Protein AF-A0A7T4A182-F1 (afdb_monomer)

Structure (mmCIF, N/CA/C/O backbone):
data_AF-A0A7T4A182-F1
#
_entry.id   AF-A0A7T4A182-F1
#
loop_
_atom_site.group_PDB
_atom_site.id
_atom_site.type_symbol
_atom_site.label_atom_id
_atom_site.label_alt_id
_atom_site.label_comp_id
_atom_site.label_asym_id
_atom_site.label_entity_id
_atom_site.label_seq_id
_atom_site.pdbx_PDB_ins_code
_atom_site.Cartn_x
_atom_site.Cartn_y
_atom_site.Cartn_z
_atom_site.occupancy
_atom_site.B_iso_or_equiv
_atom_site.auth_seq_id
_atom_site.auth_comp_id
_atom_site.auth_asym_id
_atom_site.auth_atom_id
_atom_site.pdbx_PDB_model_num
ATOM 1 N N . MET A 1 1 ? -8.132 -54.349 23.838 1.00 42.03 1 MET A N 1
ATOM 2 C CA . MET A 1 1 ? -6.883 -53.608 23.594 1.00 42.03 1 MET A CA 1
ATOM 3 C C . MET A 1 1 ? -7.122 -52.906 22.279 1.00 42.03 1 MET A C 1
ATOM 5 O O . MET A 1 1 ? -7.045 -53.540 21.237 1.00 42.03 1 MET A O 1
ATOM 9 N N . SER A 1 2 ? -7.689 -51.710 22.380 1.00 41.44 2 SER A N 1
ATOM 10 C CA . SER A 1 2 ? -8.148 -50.923 21.242 1.00 41.44 2 SER A CA 1
ATOM 11 C C . SER A 1 2 ? -7.026 -49.947 20.939 1.00 41.44 2 SER A C 1
ATOM 13 O O . SER A 1 2 ? -6.787 -49.053 21.744 1.00 41.44 2 SER A O 1
ATOM 15 N N . ASP A 1 3 ? -6.302 -50.185 19.851 1.00 45.91 3 ASP A N 1
ATOM 16 C CA . ASP A 1 3 ? -5.340 -49.223 19.325 1.00 45.91 3 ASP A CA 1
ATOM 17 C C . ASP A 1 3 ? -6.144 -48.129 18.611 1.00 45.91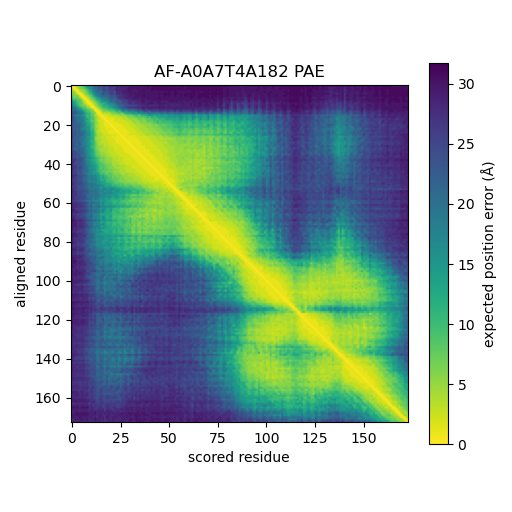 3 ASP A C 1
ATOM 19 O O . ASP A 1 3 ? -6.635 -48.314 17.495 1.00 45.91 3 ASP A O 1
ATOM 23 N N . GLU A 1 4 ? -6.352 -47.015 19.310 1.00 47.19 4 GLU A N 1
ATOM 24 C CA . GLU A 1 4 ? -6.808 -45.759 18.725 1.00 47.19 4 GLU A CA 1
ATOM 25 C C . GLU A 1 4 ? -5.660 -45.208 17.874 1.00 47.19 4 GLU A C 1
ATOM 27 O O . GLU A 1 4 ? -4.633 -44.756 18.373 1.00 47.19 4 GLU A O 1
ATOM 32 N N . ALA A 1 5 ? -5.809 -45.335 16.556 1.00 48.19 5 ALA A N 1
ATOM 33 C CA . ALA A 1 5 ? -4.990 -44.616 15.600 1.00 48.19 5 ALA A CA 1
ATOM 34 C C . ALA A 1 5 ? -5.448 -43.154 15.606 1.00 48.19 5 ALA A C 1
ATOM 36 O O . ALA A 1 5 ? -6.497 -42.826 15.047 1.00 48.19 5 ALA A O 1
ATOM 37 N N . ASP A 1 6 ? -4.660 -42.302 16.257 1.00 49.22 6 ASP A N 1
ATOM 38 C CA . ASP A 1 6 ? -4.793 -40.851 16.225 1.00 49.22 6 ASP A CA 1
ATOM 39 C C . ASP A 1 6 ? -4.669 -40.357 14.777 1.00 49.22 6 ASP A C 1
ATOM 41 O O . ASP A 1 6 ? -3.582 -40.203 14.214 1.00 49.22 6 ASP A O 1
ATOM 45 N N . GLY A 1 7 ? -5.820 -40.148 14.143 1.00 47.25 7 GLY A N 1
ATOM 46 C CA . GLY A 1 7 ? -5.935 -39.421 12.891 1.00 47.25 7 GLY A CA 1
ATOM 47 C C . GLY A 1 7 ? -5.764 -37.931 13.154 1.00 47.25 7 GLY A C 1
ATOM 48 O O . GLY A 1 7 ? -6.749 -37.220 13.336 1.00 47.25 7 GLY A O 1
ATOM 49 N N . GLU A 1 8 ? -4.522 -37.448 13.157 1.00 46.72 8 GLU A N 1
ATOM 50 C CA . GLU A 1 8 ? -4.259 -36.027 12.931 1.00 46.72 8 GLU A CA 1
ATOM 51 C C . GLU A 1 8 ? -4.713 -35.679 11.508 1.00 46.72 8 GLU A C 1
ATOM 53 O O . GLU A 1 8 ? -4.038 -35.974 10.518 1.00 46.72 8 GLU A O 1
ATOM 58 N N . GLU A 1 9 ? -5.889 -35.062 11.387 1.00 54.6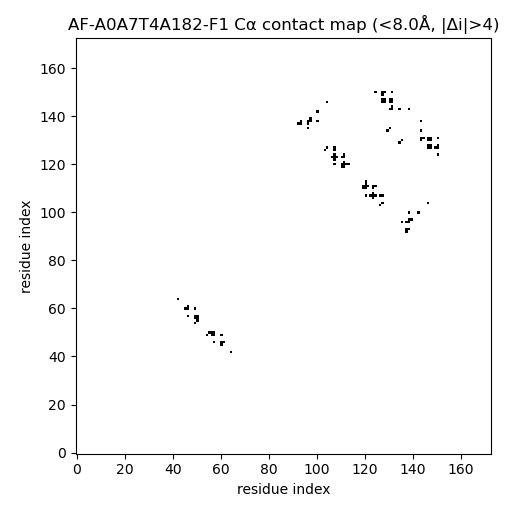9 9 GLU A N 1
ATOM 59 C CA . GLU A 1 9 ? -6.294 -34.431 10.137 1.00 54.69 9 GLU A CA 1
ATOM 60 C C . GLU A 1 9 ? -5.315 -33.286 9.815 1.00 54.69 9 GLU A C 1
ATOM 62 O O . GLU A 1 9 ? -5.139 -32.369 10.627 1.00 54.69 9 GLU A O 1
ATOM 67 N N . PRO A 1 10 ? -4.663 -33.286 8.637 1.00 52.53 10 PRO A N 1
ATOM 68 C CA . PRO A 1 10 ? -3.770 -32.204 8.261 1.00 52.53 10 PRO A CA 1
ATOM 69 C C . PRO A 1 10 ? -4.601 -30.942 8.025 1.00 52.53 10 PRO A C 1
ATOM 71 O O . PRO A 1 10 ? -5.322 -30.848 7.036 1.00 52.53 10 PRO A O 1
ATOM 74 N N . ASN A 1 11 ? -4.483 -29.961 8.923 1.00 56.62 11 ASN A N 1
ATOM 75 C CA . ASN A 1 11 ? -5.096 -28.638 8.800 1.00 56.62 11 ASN A CA 1
ATOM 76 C C . ASN A 1 11 ? -4.745 -27.998 7.431 1.00 56.62 11 ASN A C 1
ATOM 78 O O . ASN A 1 11 ? -3.619 -27.514 7.259 1.00 56.62 11 ASN A O 1
ATOM 82 N N . PRO A 1 12 ? -5.666 -27.942 6.445 1.00 57.12 12 PRO A N 1
ATOM 83 C CA . PRO A 1 12 ? -5.335 -27.523 5.084 1.00 57.12 12 PRO A CA 1
ATOM 84 C C . PRO A 1 12 ? -5.529 -26.012 4.852 1.00 57.12 12 PRO A C 1
ATOM 86 O O . PRO A 1 12 ? -5.543 -25.550 3.714 1.00 57.12 12 PRO A O 1
ATOM 89 N N . GLY A 1 13 ? -5.711 -25.202 5.897 1.00 53.97 13 GLY A N 1
ATOM 90 C CA . GLY A 1 13 ? -6.461 -23.950 5.751 1.00 53.97 13 GLY A CA 1
ATOM 91 C C . GLY A 1 13 ? -5.738 -22.691 5.254 1.00 53.97 13 GLY A C 1
ATOM 92 O O . GLY A 1 13 ? -6.412 -21.795 4.757 1.00 53.97 13 GLY A O 1
ATOM 93 N N . GLY A 1 14 ? -4.411 -22.556 5.376 1.00 56.91 14 GLY A N 1
ATOM 94 C CA . GLY A 1 14 ? -3.774 -21.231 5.188 1.00 56.91 14 GLY A CA 1
ATOM 95 C C . GLY A 1 14 ? -2.420 -21.194 4.483 1.00 56.91 14 GLY A C 1
ATOM 96 O O . GLY A 1 14 ? -2.126 -20.236 3.766 1.00 56.91 14 GLY A O 1
ATOM 97 N N . GLY A 1 15 ? -1.598 -22.235 4.634 1.00 66.50 15 GLY A N 1
ATOM 98 C CA . GLY A 1 15 ? -0.232 -22.239 4.094 1.00 66.50 15 GLY A CA 1
ATOM 99 C C . GLY A 1 15 ? -0.169 -22.330 2.567 1.00 66.50 15 GLY A C 1
ATOM 100 O O . GLY A 1 15 ? 0.688 -21.706 1.943 1.00 66.50 15 GLY A O 1
ATOM 101 N N . TRP A 1 16 ? -1.095 -23.063 1.942 1.00 74.31 16 TRP A N 1
ATOM 102 C CA . TRP A 1 16 ? -1.068 -23.291 0.495 1.00 74.31 16 TRP A CA 1
ATOM 103 C C . TRP A 1 16 ? -1.419 -22.031 -0.306 1.00 74.31 16 TRP A C 1
ATOM 105 O O . TRP A 1 16 ? -0.766 -21.760 -1.308 1.00 74.31 16 TRP A O 1
ATOM 115 N N . LEU A 1 17 ? -2.377 -21.220 0.166 1.00 73.12 17 LEU A N 1
ATOM 116 C CA . LEU A 1 17 ? -2.723 -19.937 -0.456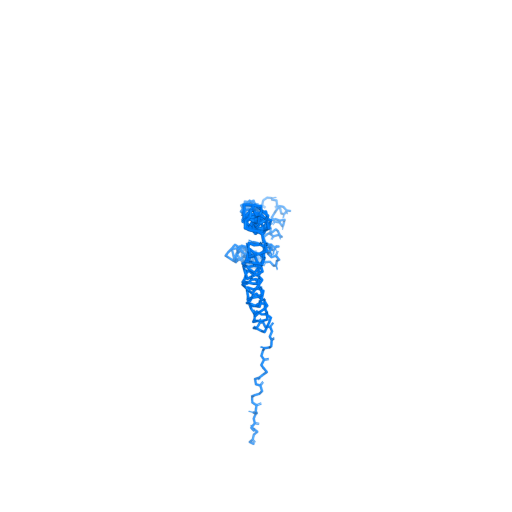 1.00 73.12 17 LEU A CA 1
ATOM 117 C C . LEU A 1 17 ? -1.568 -18.941 -0.353 1.00 73.12 17 LEU A C 1
ATOM 119 O O . LEU A 1 17 ? -1.241 -18.270 -1.327 1.00 73.12 17 LEU A O 1
ATOM 123 N N . PHE A 1 18 ? -0.911 -18.873 0.806 1.00 72.81 18 PHE A N 1
ATOM 124 C CA . PHE A 1 18 ? 0.251 -18.009 0.997 1.00 72.81 18 PHE A CA 1
ATOM 125 C C . PHE A 1 18 ? 1.416 -18.409 0.076 1.00 72.81 18 PHE A C 1
ATOM 127 O O . PHE A 1 18 ? 1.985 -17.562 -0.614 1.00 72.81 18 PHE A O 1
ATOM 134 N N . ASN A 1 19 ? 1.710 -19.709 -0.019 1.00 76.56 19 ASN A N 1
ATOM 135 C CA . ASN A 1 19 ? 2.729 -20.234 -0.928 1.00 76.56 19 ASN A CA 1
ATOM 136 C C . ASN A 1 19 ? 2.351 -20.031 -2.406 1.00 76.56 19 ASN A C 1
ATOM 138 O O . ASN A 1 19 ? 3.210 -19.690 -3.220 1.00 76.56 19 ASN A O 1
ATOM 142 N N . ALA A 1 20 ? 1.072 -20.172 -2.762 1.00 81.88 20 ALA A N 1
ATOM 143 C CA . ALA A 1 20 ? 0.574 -19.890 -4.108 1.00 81.88 20 ALA A CA 1
ATOM 144 C C . ALA A 1 20 ? 0.749 -18.407 -4.480 1.00 81.88 20 ALA A C 1
ATOM 146 O O . ALA A 1 20 ? 1.196 -18.090 -5.577 1.00 81.88 20 ALA A O 1
ATOM 147 N N . VAL A 1 21 ? 0.478 -17.481 -3.557 1.00 81.88 21 VAL A N 1
ATOM 148 C CA . VAL A 1 21 ? 0.685 -16.043 -3.791 1.00 81.88 21 VAL A CA 1
ATOM 149 C C . VAL A 1 21 ? 2.171 -15.708 -3.948 1.00 81.88 21 VAL A C 1
ATOM 151 O O . VAL A 1 21 ? 2.536 -14.960 -4.855 1.00 81.88 21 VAL A O 1
ATOM 154 N N . LEU A 1 22 ? 3.043 -16.277 -3.110 1.00 82.44 22 LEU A N 1
ATOM 155 C CA . LEU A 1 22 ? 4.491 -16.059 -3.204 1.00 82.44 22 LEU A CA 1
ATOM 156 C C . LEU A 1 22 ? 5.087 -16.610 -4.503 1.00 82.44 22 LEU A C 1
ATOM 158 O O . LEU A 1 22 ? 5.912 -15.948 -5.133 1.00 82.44 22 LEU A O 1
ATOM 162 N N . THR A 1 23 ? 4.659 -17.798 -4.924 1.00 84.00 23 THR A N 1
ATOM 163 C CA . THR A 1 23 ? 5.109 -18.403 -6.187 1.00 84.00 23 THR A CA 1
ATOM 164 C C . THR A 1 23 ? 4.627 -17.604 -7.393 1.00 84.00 23 THR A C 1
ATOM 166 O O . THR A 1 23 ? 5.409 -17.374 -8.313 1.00 84.00 23 THR A O 1
ATOM 169 N N . LEU A 1 24 ? 3.395 -17.091 -7.369 1.00 86.50 24 LEU A N 1
ATOM 170 C CA . LEU A 1 24 ? 2.862 -16.232 -8.429 1.00 86.50 24 LEU A CA 1
ATOM 171 C C . LEU A 1 24 ? 3.621 -14.895 -8.500 1.00 86.50 24 LEU A C 1
ATOM 173 O O . LEU A 1 24 ? 4.013 -14.470 -9.584 1.00 86.50 24 LEU A O 1
ATOM 177 N N . LEU A 1 25 ? 3.926 -14.276 -7.354 1.00 83.69 25 LEU A N 1
ATOM 178 C CA . LEU A 1 25 ? 4.791 -13.091 -7.288 1.00 83.69 25 LEU A CA 1
ATOM 179 C C . LEU A 1 25 ? 6.191 -13.366 -7.849 1.00 83.69 25 LEU A C 1
ATOM 181 O O . LEU A 1 25 ? 6.695 -12.582 -8.651 1.00 83.69 25 LEU A O 1
ATOM 185 N N . SER A 1 26 ? 6.805 -14.485 -7.461 1.00 84.12 26 SER A N 1
ATOM 186 C CA . SER A 1 26 ? 8.114 -14.900 -7.973 1.00 84.12 26 SER A CA 1
ATOM 187 C C . SER A 1 26 ? 8.087 -15.094 -9.491 1.00 84.12 26 SER A C 1
ATOM 189 O O . SER A 1 26 ? 8.954 -14.569 -10.188 1.00 84.12 26 SER A O 1
ATOM 191 N N . LEU A 1 27 ? 7.052 -15.754 -10.018 1.00 90.75 27 LEU A N 1
ATOM 192 C CA . LEU A 1 27 ? 6.863 -15.956 -11.453 1.00 90.75 27 LEU A CA 1
ATOM 193 C C . LEU A 1 27 ? 6.738 -14.623 -12.203 1.00 90.75 27 LEU A C 1
ATOM 195 O O . LEU A 1 27 ? 7.384 -14.440 -13.231 1.00 90.75 27 LEU A O 1
ATOM 199 N N . VAL A 1 28 ? 5.967 -13.669 -11.675 1.00 87.00 28 VAL A N 1
ATOM 200 C CA . VAL A 1 28 ? 5.836 -12.326 -12.264 1.00 87.00 28 VAL A CA 1
ATOM 201 C C . VAL A 1 28 ? 7.184 -11.606 -12.305 1.00 87.00 28 VAL A C 1
ATOM 203 O O . VAL A 1 28 ? 7.528 -11.015 -13.327 1.00 87.00 28 VAL A O 1
ATOM 206 N N . VAL A 1 29 ? 7.977 -11.684 -11.233 1.00 85.44 29 VAL A N 1
ATOM 207 C CA . VAL A 1 29 ? 9.319 -11.080 -11.194 1.00 85.44 29 VAL A CA 1
ATOM 208 C C . VAL A 1 29 ? 10.242 -11.725 -12.229 1.00 85.44 29 VAL A C 1
ATOM 210 O O . VAL A 1 29 ? 10.924 -11.012 -12.963 1.00 85.44 29 VAL A O 1
ATOM 213 N N . VAL A 1 30 ? 10.233 -13.054 -12.345 1.00 89.19 30 VAL A N 1
ATOM 214 C CA . VAL A 1 30 ? 11.022 -13.773 -13.356 1.00 89.19 30 VAL A CA 1
ATOM 215 C C . VAL A 1 30 ? 10.601 -13.368 -14.770 1.00 89.19 30 VAL A C 1
ATOM 217 O O . VAL A 1 30 ? 11.460 -13.065 -15.596 1.00 89.19 30 VAL A O 1
ATOM 220 N N . LEU A 1 31 ? 9.297 -13.290 -15.049 1.00 88.75 31 LEU A N 1
ATOM 221 C CA . LEU A 1 31 ? 8.781 -12.848 -16.347 1.00 88.75 31 LEU A CA 1
ATOM 222 C C . LEU A 1 31 ? 9.179 -11.404 -16.669 1.00 88.75 31 LEU A C 1
ATOM 224 O O . LEU A 1 31 ? 9.535 -11.117 -17.809 1.00 88.75 31 LEU A O 1
ATOM 228 N N . LEU A 1 32 ? 9.177 -10.507 -15.680 1.00 85.75 32 LEU A N 1
ATOM 229 C CA . LEU A 1 32 ? 9.646 -9.131 -15.856 1.00 85.75 32 LEU A CA 1
ATOM 230 C C . LEU A 1 32 ? 11.138 -9.077 -16.192 1.00 85.75 32 LEU A C 1
ATOM 232 O O . LEU A 1 32 ? 11.526 -8.357 -17.108 1.00 85.75 32 LEU A O 1
ATOM 236 N N . ILE A 1 33 ? 11.970 -9.860 -15.502 1.00 86.62 33 ILE A N 1
ATOM 237 C CA . ILE A 1 33 ? 13.408 -9.944 -15.794 1.00 86.62 33 ILE A CA 1
ATOM 238 C C . ILE A 1 33 ? 13.632 -10.465 -17.217 1.00 86.62 33 ILE A C 1
ATOM 240 O O . ILE A 1 33 ? 14.416 -9.884 -17.968 1.00 86.62 33 ILE A O 1
ATOM 244 N N . LEU A 1 34 ? 12.913 -11.518 -17.617 1.00 90.75 34 LEU A N 1
ATOM 245 C CA . LEU A 1 34 ? 12.983 -12.059 -18.975 1.00 90.75 34 LEU A CA 1
ATOM 246 C C . LEU A 1 34 ? 12.512 -11.046 -20.025 1.00 90.75 34 LEU A C 1
ATOM 248 O O . LEU A 1 34 ? 13.139 -10.934 -21.075 1.00 90.75 34 LEU A O 1
ATOM 252 N N . ALA A 1 35 ? 11.460 -10.275 -19.744 1.00 84.62 35 ALA A N 1
ATOM 253 C CA . ALA A 1 35 ? 10.978 -9.225 -20.637 1.00 84.62 35 ALA A CA 1
ATOM 254 C C . ALA A 1 35 ? 12.009 -8.097 -20.804 1.00 84.62 35 ALA A C 1
ATOM 256 O O . ALA A 1 35 ? 12.251 -7.653 -21.925 1.00 84.62 35 ALA A O 1
ATOM 257 N N . ILE A 1 36 ? 12.664 -7.677 -19.717 1.00 85.94 36 ILE A N 1
ATOM 258 C CA . ILE A 1 36 ? 13.736 -6.671 -19.754 1.00 85.94 36 ILE A CA 1
ATOM 259 C C . ILE A 1 36 ? 14.931 -7.192 -20.561 1.00 85.94 36 ILE A C 1
ATOM 261 O O . ILE A 1 36 ? 15.440 -6.486 -21.430 1.00 85.94 36 ILE A O 1
ATOM 265 N N . LEU A 1 37 ? 15.361 -8.433 -20.319 1.00 88.38 37 LEU A N 1
ATOM 266 C CA . LEU A 1 37 ? 16.447 -9.058 -21.077 1.00 88.38 37 LEU A CA 1
ATOM 267 C C . LEU A 1 37 ? 16.096 -9.184 -22.563 1.00 88.38 37 LEU A C 1
ATOM 269 O O . LEU A 1 37 ? 16.909 -8.830 -23.415 1.00 88.38 37 LEU A O 1
ATOM 273 N N . GLY A 1 38 ? 14.879 -9.629 -22.880 1.00 87.44 38 GLY A N 1
ATOM 274 C CA . GLY A 1 38 ? 14.385 -9.728 -24.251 1.00 87.44 38 GLY A CA 1
ATOM 275 C C . GLY A 1 38 ? 14.353 -8.374 -24.957 1.00 87.44 38 GLY A C 1
ATOM 276 O O . GLY A 1 38 ? 14.794 -8.272 -26.100 1.00 87.44 38 GLY A O 1
ATOM 277 N N . LEU A 1 39 ? 13.914 -7.319 -24.264 1.00 85.88 39 LEU A N 1
ATOM 278 C CA . LEU A 1 39 ? 13.943 -5.951 -24.776 1.00 85.88 39 LEU A CA 1
ATOM 279 C C . LEU A 1 39 ? 15.377 -5.491 -25.063 1.00 85.88 39 LEU A C 1
ATOM 281 O O . LEU A 1 39 ? 15.646 -4.997 -26.153 1.00 85.88 39 LEU A O 1
ATOM 285 N N . LEU A 1 40 ? 16.312 -5.689 -24.130 1.00 84.69 40 LEU A N 1
ATOM 286 C CA . LEU A 1 40 ? 17.717 -5.318 -24.330 1.00 84.69 40 LEU A CA 1
ATOM 287 C C . LEU A 1 40 ? 18.327 -6.041 -25.535 1.00 84.69 40 LEU A C 1
ATOM 289 O O . LEU A 1 40 ? 18.945 -5.401 -26.384 1.00 84.69 40 LEU A O 1
ATOM 293 N N . ILE A 1 41 ? 18.105 -7.353 -25.647 1.00 87.75 41 ILE A N 1
ATOM 294 C CA . ILE A 1 41 ? 18.578 -8.151 -26.784 1.00 87.75 41 ILE A CA 1
ATOM 295 C C . ILE A 1 41 ? 17.958 -7.635 -28.089 1.00 87.75 41 ILE A C 1
ATOM 297 O O . ILE A 1 41 ? 18.682 -7.424 -29.061 1.00 87.75 41 ILE A O 1
ATOM 301 N N . ALA A 1 42 ? 16.650 -7.367 -28.116 1.00 84.25 42 ALA A N 1
ATOM 302 C CA . ALA A 1 42 ? 15.966 -6.852 -29.300 1.00 84.25 42 ALA A CA 1
ATOM 303 C C . ALA A 1 42 ? 16.511 -5.483 -29.744 1.00 84.25 42 ALA A C 1
ATOM 305 O O . ALA A 1 42 ? 16.738 -5.269 -30.936 1.00 84.25 42 ALA A O 1
ATOM 306 N N . LEU A 1 43 ? 16.777 -4.573 -28.800 1.00 85.44 43 LEU A N 1
ATOM 307 C CA . LEU A 1 43 ? 17.350 -3.255 -29.092 1.00 85.44 43 LEU A CA 1
ATOM 308 C C . LEU A 1 43 ? 18.789 -3.357 -29.619 1.00 85.44 43 LEU A C 1
ATOM 310 O O . LEU A 1 43 ? 19.144 -2.636 -30.553 1.00 85.44 43 LEU A O 1
ATOM 314 N N . ILE A 1 44 ? 19.597 -4.274 -29.075 1.00 85.94 44 ILE A N 1
ATOM 315 C CA . ILE A 1 44 ? 20.971 -4.535 -29.534 1.00 85.94 44 ILE A CA 1
ATOM 316 C C . ILE A 1 44 ? 20.969 -5.125 -30.948 1.00 85.94 44 ILE A C 1
ATOM 318 O O . ILE A 1 44 ? 21.698 -4.645 -31.815 1.00 85.94 44 ILE A O 1
ATOM 322 N N . VAL A 1 45 ? 20.129 -6.130 -31.211 1.00 88.62 45 VAL A N 1
ATOM 323 C CA . VAL A 1 45 ? 20.001 -6.748 -32.542 1.00 88.62 45 VAL A CA 1
ATOM 324 C C . VAL A 1 45 ? 19.519 -5.722 -33.569 1.00 88.62 45 VAL A C 1
ATOM 326 O O . VAL A 1 45 ? 20.075 -5.645 -34.665 1.00 88.62 45 VAL A O 1
ATOM 329 N N . ARG A 1 46 ? 18.539 -4.880 -33.218 1.00 83.00 46 ARG A N 1
ATOM 330 C CA . ARG A 1 46 ? 18.078 -3.776 -34.075 1.00 83.00 46 ARG A CA 1
ATOM 331 C C . ARG A 1 46 ? 19.199 -2.774 -34.365 1.00 83.00 46 ARG A C 1
ATOM 333 O O . ARG A 1 46 ? 19.373 -2.374 -35.511 1.00 83.00 46 ARG A O 1
ATOM 340 N N . ALA A 1 47 ? 19.974 -2.391 -33.351 1.00 83.88 47 ALA A N 1
ATOM 341 C CA . ALA A 1 47 ? 21.107 -1.484 -33.522 1.00 83.88 47 ALA A CA 1
ATOM 342 C C . ALA A 1 47 ? 22.170 -2.062 -34.461 1.00 83.88 47 ALA A C 1
ATOM 344 O O . ALA A 1 47 ? 22.576 -1.393 -35.405 1.00 83.88 47 ALA A O 1
ATOM 345 N N . LEU A 1 48 ? 22.563 -3.321 -34.260 1.00 84.00 48 LEU A N 1
ATOM 346 C CA . LEU A 1 48 ? 23.534 -4.000 -35.118 1.00 84.00 48 LEU A CA 1
ATOM 347 C C . LEU A 1 48 ? 23.040 -4.131 -36.561 1.00 84.00 48 LEU A C 1
ATOM 349 O O . LEU A 1 48 ? 23.764 -3.776 -37.484 1.00 84.00 48 LEU A O 1
ATOM 353 N N . THR A 1 49 ? 21.813 -4.609 -36.768 1.00 85.44 49 THR A N 1
ATOM 354 C CA . THR A 1 49 ? 21.264 -4.838 -38.118 1.00 85.44 49 THR A CA 1
ATOM 355 C C . THR A 1 49 ? 21.165 -3.556 -38.937 1.00 85.44 49 THR A C 1
ATOM 357 O O . THR A 1 49 ? 21.553 -3.553 -40.103 1.00 85.44 49 THR A O 1
ATOM 360 N N . VAL A 1 50 ? 20.704 -2.458 -38.334 1.00 81.81 50 VAL A N 1
ATOM 361 C CA . VAL A 1 50 ? 20.570 -1.179 -39.043 1.00 81.81 50 VAL A CA 1
ATOM 362 C C . VAL A 1 50 ? 21.928 -0.521 -39.278 1.00 81.81 50 VAL A C 1
ATOM 364 O O . VAL A 1 50 ? 22.168 -0.047 -40.379 1.00 81.81 50 VAL A O 1
ATOM 367 N N . VAL A 1 51 ? 22.841 -0.537 -38.301 1.00 81.94 51 VAL A N 1
ATOM 368 C CA . VAL A 1 51 ? 24.169 0.090 -38.449 1.00 81.94 51 VAL A CA 1
ATOM 369 C C . VAL A 1 51 ? 25.057 -0.663 -39.444 1.00 81.94 51 VAL A C 1
ATOM 371 O O . VAL A 1 51 ? 25.841 -0.036 -40.151 1.00 81.94 51 VAL A O 1
ATOM 374 N N . ILE A 1 52 ? 24.931 -1.993 -39.533 1.00 84.25 52 ILE A N 1
ATOM 375 C CA . ILE A 1 52 ? 25.632 -2.792 -40.552 1.00 84.25 52 ILE A CA 1
ATOM 376 C C . ILE A 1 52 ? 25.067 -2.512 -41.953 1.00 84.25 52 ILE A C 1
ATOM 378 O O . ILE A 1 52 ? 25.829 -2.486 -42.916 1.00 84.25 52 ILE A O 1
ATOM 382 N N . ALA A 1 53 ? 23.750 -2.316 -42.076 1.00 85.19 53 ALA A N 1
ATOM 383 C CA . ALA A 1 53 ? 23.102 -2.043 -43.358 1.00 85.19 53 ALA A CA 1
ATOM 384 C C . ALA A 1 53 ? 23.354 -0.611 -43.859 1.00 85.19 53 ALA A C 1
ATOM 386 O O . ALA A 1 53 ? 23.603 -0.418 -45.047 1.00 85.19 53 ALA A O 1
ATOM 387 N N . ASP A 1 54 ? 23.303 0.378 -42.965 1.00 85.38 54 ASP A N 1
ATOM 388 C CA . ASP A 1 54 ? 23.609 1.774 -43.264 1.00 85.38 54 ASP A CA 1
ATOM 389 C C . ASP A 1 54 ? 24.193 2.487 -42.022 1.00 85.38 54 ASP A C 1
ATOM 391 O O . ASP A 1 54 ? 23.461 2.843 -41.088 1.00 85.38 54 ASP A O 1
ATOM 395 N N . PRO A 1 55 ? 25.514 2.738 -41.989 1.00 81.06 55 PRO A N 1
ATOM 396 C CA . PRO A 1 55 ? 26.164 3.359 -40.841 1.00 81.06 55 PRO A CA 1
ATOM 397 C C . PRO A 1 55 ? 25.748 4.822 -40.622 1.00 81.06 55 PRO A C 1
ATOM 399 O O . PRO A 1 55 ? 25.924 5.335 -39.515 1.00 81.06 55 PRO A O 1
ATOM 402 N N . ALA A 1 56 ? 25.159 5.500 -41.616 1.00 85.00 56 ALA A N 1
ATOM 403 C CA . ALA A 1 56 ? 24.657 6.866 -41.448 1.00 85.00 56 ALA A CA 1
ATOM 404 C C . ALA A 1 56 ? 23.417 6.933 -40.534 1.00 85.00 56 ALA A C 1
ATOM 406 O O . ALA A 1 56 ? 23.125 7.985 -39.963 1.00 85.00 56 ALA A O 1
ATOM 407 N N . LEU A 1 57 ? 22.716 5.809 -40.339 1.00 82.94 57 LEU A N 1
ATOM 408 C CA . LEU A 1 57 ? 21.504 5.717 -39.519 1.00 82.94 57 LEU A CA 1
ATOM 409 C C . LEU A 1 57 ? 21.775 5.438 -38.030 1.00 82.94 57 LEU A C 1
ATOM 411 O O . LEU A 1 57 ? 20.837 5.284 -37.247 1.00 82.94 57 LEU A O 1
ATOM 415 N N . ALA A 1 58 ? 23.040 5.392 -37.600 1.00 78.38 58 ALA A N 1
ATOM 416 C CA . ALA A 1 58 ? 23.396 5.077 -36.215 1.00 78.38 58 ALA A CA 1
ATOM 417 C C . ALA A 1 58 ? 22.732 6.019 -35.190 1.00 78.38 58 ALA A C 1
ATOM 419 O O . ALA A 1 58 ? 22.216 5.563 -34.168 1.00 78.38 58 ALA A O 1
ATOM 420 N N . PHE A 1 59 ? 22.683 7.324 -35.476 1.00 78.31 59 PHE A N 1
ATOM 421 C CA . PHE A 1 59 ? 22.060 8.308 -34.583 1.00 78.31 59 PHE A CA 1
ATOM 422 C C . PHE A 1 59 ? 20.535 8.175 -34.509 1.00 78.31 59 PHE A C 1
ATOM 424 O O . PHE A 1 59 ? 19.958 8.345 -33.435 1.00 78.31 59 PHE A O 1
ATOM 431 N N . THR A 1 60 ? 19.880 7.823 -35.616 1.00 82.44 60 THR A N 1
ATOM 432 C CA . THR A 1 60 ? 18.430 7.600 -35.666 1.00 82.44 60 THR A CA 1
ATOM 433 C C . THR A 1 60 ? 18.030 6.392 -34.822 1.00 82.44 60 THR A C 1
ATOM 435 O O . THR A 1 60 ? 17.067 6.466 -34.063 1.00 82.44 60 THR A O 1
ATOM 438 N N . VAL A 1 61 ? 18.811 5.306 -34.862 1.00 81.31 61 VAL A N 1
ATOM 439 C CA . VAL A 1 61 ? 18.522 4.114 -34.047 1.00 81.31 61 VAL A CA 1
ATOM 440 C C . VAL A 1 61 ? 18.699 4.366 -32.552 1.00 81.31 61 VAL A C 1
ATOM 442 O O . VAL A 1 61 ? 17.922 3.852 -31.748 1.00 81.31 61 VAL A O 1
ATOM 445 N N . ILE A 1 62 ? 19.683 5.180 -32.162 1.00 78.06 62 ILE A N 1
ATOM 446 C CA . ILE A 1 62 ? 19.857 5.582 -30.759 1.00 78.06 62 ILE A CA 1
ATOM 447 C C . ILE A 1 62 ? 18.630 6.364 -30.269 1.00 78.06 62 ILE A C 1
ATOM 449 O O . ILE A 1 62 ? 18.133 6.083 -29.178 1.00 78.06 62 ILE A O 1
ATOM 453 N N . GLY A 1 63 ? 18.112 7.293 -31.082 1.00 77.69 63 GLY A N 1
ATOM 454 C CA . GLY A 1 63 ? 16.897 8.052 -30.773 1.00 77.69 63 GLY A 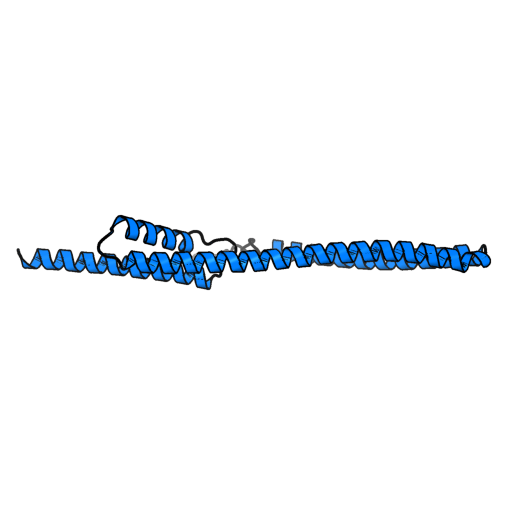CA 1
ATOM 455 C C . GLY A 1 63 ? 15.670 7.156 -30.586 1.00 77.69 63 GLY A C 1
ATOM 456 O O . GLY A 1 63 ? 15.009 7.222 -29.550 1.00 77.69 63 GLY A O 1
ATOM 457 N N . ASP A 1 64 ? 15.423 6.251 -31.531 1.00 81.94 64 ASP A N 1
ATOM 458 C CA . ASP A 1 64 ? 14.288 5.322 -31.473 1.00 81.94 64 ASP A CA 1
ATOM 459 C C . ASP A 1 64 ? 14.366 4.360 -30.279 1.00 81.94 64 ASP A C 1
ATOM 461 O O . ASP A 1 64 ? 13.362 4.068 -29.621 1.00 81.94 64 ASP A O 1
ATOM 465 N N . ASN A 1 65 ? 15.567 3.860 -29.974 1.00 80.38 65 ASN A N 1
ATOM 466 C CA . ASN A 1 65 ? 15.788 2.989 -28.824 1.00 80.38 65 ASN A CA 1
ATOM 467 C C . ASN A 1 65 ? 15.578 3.750 -27.505 1.00 80.38 65 ASN A C 1
ATOM 469 O O . ASN A 1 65 ? 15.011 3.191 -26.565 1.00 80.38 65 ASN A O 1
ATOM 473 N N . ALA A 1 66 ? 15.968 5.027 -27.435 1.00 75.12 66 ALA A N 1
ATOM 474 C CA . ALA A 1 66 ? 15.712 5.872 -26.271 1.00 75.12 66 ALA A CA 1
ATOM 475 C C . ALA A 1 66 ? 14.208 6.086 -26.039 1.00 75.12 66 ALA A C 1
ATOM 477 O O . ALA A 1 66 ? 13.761 6.060 -24.892 1.00 75.12 66 ALA A O 1
ATOM 478 N N . THR A 1 67 ? 13.405 6.215 -27.100 1.00 77.69 67 THR A N 1
ATOM 479 C CA . THR A 1 67 ? 11.939 6.281 -26.985 1.00 77.69 67 THR A CA 1
ATOM 480 C C . THR A 1 67 ? 11.353 4.981 -26.429 1.00 77.69 67 THR A C 1
ATOM 482 O O . THR A 1 67 ? 10.511 5.023 -25.531 1.00 77.69 67 THR A O 1
ATOM 485 N N . ALA A 1 68 ? 11.827 3.822 -26.901 1.00 73.31 68 ALA A N 1
ATOM 486 C CA . ALA A 1 68 ? 11.382 2.521 -26.401 1.00 73.31 68 ALA A CA 1
ATOM 487 C C . ALA A 1 68 ? 11.740 2.317 -24.917 1.00 73.31 68 ALA A C 1
ATOM 489 O O . ALA A 1 68 ? 10.899 1.881 -24.130 1.00 73.31 68 ALA A O 1
ATOM 490 N N . ILE A 1 69 ? 12.955 2.693 -24.509 1.00 75.56 69 ILE A N 1
ATOM 491 C CA . ILE A 1 69 ? 13.385 2.653 -23.102 1.00 75.56 69 ILE A CA 1
ATOM 492 C C . ILE A 1 69 ? 12.557 3.632 -22.257 1.00 75.56 69 ILE A C 1
ATOM 494 O O . ILE A 1 69 ? 12.108 3.278 -21.167 1.00 75.56 69 ILE A O 1
ATOM 498 N N . GLY A 1 70 ? 12.301 4.837 -22.771 1.00 74.81 70 GLY A N 1
ATOM 499 C CA . GLY A 1 70 ? 11.480 5.850 -22.109 1.00 74.81 70 GLY A CA 1
ATOM 500 C C . GLY A 1 70 ? 10.045 5.385 -21.850 1.00 74.81 70 GLY A C 1
ATOM 501 O O . GLY A 1 70 ? 9.519 5.607 -20.760 1.00 74.81 70 GLY A O 1
ATOM 502 N N . ALA A 1 71 ? 9.431 4.674 -22.801 1.00 73.69 71 ALA A N 1
ATOM 503 C CA . ALA A 1 71 ? 8.089 4.113 -22.641 1.00 73.69 71 ALA A CA 1
ATOM 504 C C . ALA A 1 71 ? 8.022 3.071 -21.509 1.00 73.69 71 ALA A C 1
ATOM 506 O O . ALA A 1 71 ? 7.102 3.095 -20.689 1.00 73.69 71 ALA A O 1
ATOM 507 N N . TRP A 1 72 ? 9.024 2.193 -21.411 1.00 71.56 72 TRP A N 1
ATOM 508 C CA . TRP A 1 72 ? 9.113 1.216 -20.322 1.00 71.56 72 TRP A CA 1
ATOM 509 C C . TRP A 1 72 ? 9.398 1.876 -18.972 1.00 71.56 72 TRP A C 1
ATOM 511 O O . TRP A 1 72 ? 8.761 1.536 -17.976 1.00 71.56 72 TRP A O 1
ATOM 521 N N . ALA A 1 73 ? 10.296 2.864 -18.932 1.00 72.69 73 ALA A N 1
ATOM 522 C CA . ALA A 1 73 ? 10.569 3.633 -17.721 1.00 72.69 73 ALA A CA 1
ATOM 523 C C . ALA A 1 73 ? 9.305 4.337 -17.196 1.00 72.69 73 ALA A C 1
ATOM 525 O O . ALA A 1 73 ? 9.014 4.271 -16.002 1.00 72.69 73 ALA A O 1
ATOM 526 N N . ALA A 1 74 ? 8.507 4.940 -18.083 1.00 73.31 74 ALA A N 1
ATOM 527 C CA . ALA A 1 74 ? 7.238 5.566 -17.719 1.00 73.31 74 ALA A CA 1
ATOM 528 C C . ALA A 1 74 ? 6.236 4.560 -17.123 1.00 73.31 74 ALA A C 1
ATOM 530 O O . ALA A 1 74 ? 5.578 4.864 -16.126 1.00 73.31 74 ALA A O 1
ATOM 531 N N . ALA A 1 75 ? 6.160 3.345 -17.676 1.00 71.50 75 ALA A N 1
ATOM 532 C CA . ALA A 1 75 ? 5.308 2.283 -17.142 1.00 71.50 75 ALA A CA 1
ATOM 533 C C . ALA A 1 75 ? 5.720 1.867 -15.716 1.00 71.50 75 ALA A C 1
ATOM 535 O O . ALA A 1 75 ? 4.862 1.736 -14.840 1.00 71.50 75 ALA A O 1
ATOM 536 N N . PHE A 1 76 ? 7.025 1.723 -15.451 1.00 70.50 76 PHE A N 1
ATOM 537 C CA . PHE A 1 76 ? 7.529 1.410 -14.108 1.00 70.50 76 PHE A CA 1
ATOM 538 C C . PHE A 1 76 ? 7.242 2.520 -13.099 1.00 70.50 76 PHE A C 1
ATOM 540 O O . PHE A 1 76 ? 6.808 2.231 -11.983 1.00 70.50 76 PHE A O 1
ATOM 547 N N . VAL A 1 77 ? 7.444 3.781 -13.489 1.00 75.25 77 VAL A N 1
ATOM 548 C CA . VAL A 1 77 ? 7.128 4.931 -12.633 1.00 75.25 77 VAL A CA 1
ATOM 549 C C . VAL A 1 77 ? 5.641 4.939 -12.290 1.00 75.25 77 VAL A C 1
ATOM 551 O O . VAL A 1 77 ? 5.303 5.020 -11.113 1.00 75.25 77 VAL A O 1
ATOM 554 N N . GLY A 1 78 ? 4.755 4.760 -13.276 1.00 72.19 78 GLY A N 1
ATOM 555 C CA . GLY A 1 78 ? 3.310 4.699 -13.044 1.00 72.19 78 GLY A CA 1
ATOM 556 C C . GLY A 1 78 ? 2.908 3.586 -12.072 1.00 72.19 78 GLY A C 1
ATOM 557 O O . GLY A 1 78 ? 2.142 3.821 -11.137 1.00 72.19 78 GLY A O 1
ATOM 558 N N . LEU A 1 79 ? 3.478 2.389 -12.233 1.00 69.94 79 LEU A N 1
ATOM 559 C CA . LEU A 1 79 ? 3.219 1.261 -11.338 1.00 69.94 79 LEU A CA 1
ATOM 560 C C . LEU A 1 79 ? 3.710 1.540 -9.909 1.00 69.94 79 LEU A C 1
ATOM 562 O O . LEU A 1 79 ? 2.987 1.287 -8.944 1.00 69.94 79 LEU A O 1
ATOM 566 N N . PHE A 1 80 ? 4.902 2.122 -9.758 1.00 69.75 80 PHE A N 1
ATOM 567 C CA . PHE A 1 80 ? 5.436 2.499 -8.451 1.00 69.75 80 PHE A CA 1
ATOM 568 C C . PHE A 1 80 ? 4.582 3.579 -7.778 1.00 69.75 80 PHE A C 1
ATOM 570 O O . PHE A 1 80 ? 4.273 3.472 -6.592 1.00 69.75 80 PHE A O 1
ATOM 577 N N . THR A 1 81 ? 4.127 4.579 -8.536 1.00 75.88 81 THR A N 1
ATOM 578 C CA . THR A 1 81 ? 3.213 5.614 -8.042 1.00 75.88 81 THR A CA 1
ATOM 579 C C . THR A 1 81 ? 1.916 5.007 -7.513 1.00 75.88 81 THR A C 1
ATOM 581 O O . THR A 1 81 ? 1.493 5.364 -6.415 1.00 75.88 81 THR A O 1
ATOM 584 N N . VAL A 1 82 ? 1.312 4.051 -8.228 1.00 67.56 82 VAL A N 1
ATOM 585 C CA . VAL A 1 82 ? 0.096 3.358 -7.768 1.00 67.56 82 VAL A CA 1
ATOM 586 C C . VAL A 1 82 ? 0.353 2.578 -6.478 1.00 67.56 82 VAL A C 1
ATOM 588 O O . VAL A 1 82 ? -0.453 2.655 -5.551 1.00 67.56 82 VAL A O 1
ATOM 591 N N . ILE A 1 83 ? 1.484 1.874 -6.371 1.00 68.19 83 ILE A N 1
ATOM 592 C CA . ILE A 1 83 ? 1.852 1.128 -5.157 1.00 68.19 83 ILE A CA 1
ATOM 593 C C . ILE A 1 83 ? 2.025 2.071 -3.965 1.00 68.19 83 ILE A C 1
ATOM 595 O O . ILE A 1 83 ? 1.487 1.814 -2.885 1.00 68.19 83 ILE A O 1
ATOM 599 N N . VAL A 1 84 ? 2.760 3.169 -4.149 1.00 67.81 84 VAL A N 1
ATOM 600 C CA . VAL A 1 84 ? 2.973 4.172 -3.099 1.00 67.81 84 VAL A CA 1
ATOM 601 C C . VAL A 1 84 ? 1.643 4.796 -2.689 1.00 67.81 84 VAL A C 1
ATOM 603 O O . VAL A 1 84 ? 1.374 4.915 -1.496 1.00 67.81 84 VAL A O 1
ATOM 606 N N . LEU A 1 85 ? 0.775 5.127 -3.645 1.00 66.06 85 LEU A N 1
ATOM 607 C CA . LEU A 1 85 ? -0.541 5.695 -3.367 1.00 66.06 85 LEU A CA 1
ATOM 608 C C . LEU A 1 85 ? -1.433 4.712 -2.597 1.00 66.06 85 LEU A C 1
ATOM 610 O O . LEU A 1 85 ? -2.051 5.090 -1.603 1.00 66.06 85 LEU A O 1
ATOM 614 N N . ALA A 1 86 ? -1.442 3.437 -2.991 1.00 63.97 86 ALA A N 1
ATOM 615 C CA . ALA A 1 86 ? -2.160 2.383 -2.282 1.00 63.97 86 ALA A CA 1
ATOM 616 C C . ALA A 1 86 ? -1.635 2.198 -0.849 1.00 63.97 86 ALA A C 1
ATOM 618 O O . ALA A 1 86 ? -2.419 2.054 0.093 1.00 63.97 86 ALA A O 1
ATOM 619 N N . ARG A 1 87 ? -0.310 2.254 -0.657 1.00 65.56 87 ARG A N 1
ATOM 620 C CA . ARG A 1 87 ? 0.318 2.157 0.667 1.00 65.56 87 ARG A CA 1
ATOM 621 C C . ARG A 1 87 ? -0.030 3.358 1.546 1.00 65.56 87 ARG A C 1
ATOM 623 O O . ARG A 1 87 ? -0.408 3.165 2.696 1.00 65.56 87 ARG A O 1
ATOM 630 N N . THR A 1 88 ? 0.039 4.572 1.007 1.00 66.94 88 THR A N 1
ATOM 631 C CA . THR A 1 88 ? -0.309 5.804 1.730 1.00 66.94 88 THR A CA 1
ATOM 632 C C . THR A 1 88 ? -1.789 5.835 2.106 1.00 66.94 88 THR A C 1
ATOM 634 O O . THR A 1 88 ? -2.117 6.169 3.243 1.00 66.94 88 THR A O 1
ATOM 637 N N . ASN A 1 89 ? -2.684 5.413 1.206 1.00 65.38 89 ASN A N 1
ATOM 638 C CA . ASN A 1 89 ? -4.112 5.287 1.509 1.00 65.38 89 ASN A CA 1
ATOM 639 C C . ASN A 1 89 ? -4.370 4.285 2.638 1.00 65.38 89 ASN A C 1
ATOM 641 O O . ASN A 1 89 ? -5.196 4.548 3.506 1.00 65.38 89 ASN A O 1
ATOM 645 N N . ARG A 1 90 ? -3.631 3.169 2.681 1.00 67.94 90 ARG A N 1
ATOM 646 C CA . ARG A 1 90 ? -3.730 2.199 3.778 1.00 67.94 90 ARG A CA 1
ATOM 647 C C . ARG A 1 90 ? -3.274 2.788 5.117 1.00 67.94 90 ARG A C 1
ATOM 649 O O . ARG A 1 90 ? -3.918 2.529 6.127 1.00 67.94 90 ARG A O 1
ATOM 656 N N . THR A 1 91 ? -2.203 3.582 5.136 1.00 70.38 91 THR A N 1
ATOM 657 C CA . THR A 1 91 ? -1.741 4.258 6.362 1.00 70.38 91 THR A CA 1
ATOM 658 C C . THR A 1 91 ? -2.760 5.283 6.848 1.00 70.38 91 THR A C 1
ATOM 660 O O . THR A 1 91 ? -3.118 5.260 8.019 1.00 70.38 91 THR A O 1
ATOM 663 N N . ARG A 1 92 ? -3.305 6.111 5.945 1.00 67.50 92 ARG A N 1
ATOM 664 C CA . ARG A 1 92 ? -4.356 7.085 6.284 1.00 67.50 92 ARG A CA 1
ATOM 665 C C . ARG A 1 92 ? -5.633 6.415 6.780 1.00 67.50 92 ARG A C 1
ATOM 667 O O . ARG A 1 92 ? -6.219 6.883 7.743 1.00 67.50 92 ARG A O 1
ATOM 674 N N . ALA A 1 93 ? -6.037 5.303 6.166 1.00 69.12 93 ALA A N 1
ATOM 675 C CA . ALA A 1 93 ? -7.169 4.515 6.643 1.00 69.12 93 ALA A CA 1
ATOM 676 C C . ALA A 1 93 ? -6.910 3.941 8.047 1.00 69.12 93 ALA A C 1
ATOM 678 O O . ALA A 1 93 ? -7.806 3.967 8.882 1.00 69.12 93 ALA A O 1
ATOM 679 N N . LYS A 1 94 ? -5.682 3.479 8.336 1.00 73.75 94 LYS A N 1
ATOM 680 C CA . LYS A 1 94 ? -5.300 3.028 9.684 1.00 73.75 94 LYS A CA 1
ATOM 681 C C . LYS A 1 94 ? -5.337 4.177 10.698 1.00 73.75 94 LYS A C 1
ATOM 683 O O . LYS A 1 94 ? -5.813 3.992 11.812 1.00 73.75 94 LYS A O 1
ATOM 688 N N . GLU A 1 95 ? -4.839 5.351 10.325 1.00 72.81 95 GLU A N 1
ATOM 689 C CA . GLU A 1 95 ? -4.835 6.532 11.193 1.00 72.81 95 GLU A CA 1
ATOM 690 C C . GLU A 1 95 ? -6.245 7.054 11.472 1.00 72.81 95 GLU A C 1
ATOM 692 O O . GLU A 1 95 ? -6.548 7.321 12.631 1.00 72.81 95 GLU A O 1
ATOM 697 N N . ALA A 1 96 ? -7.107 7.124 10.453 1.00 73.94 96 ALA A N 1
ATOM 698 C CA . ALA A 1 96 ? -8.508 7.509 10.604 1.00 73.94 96 ALA A CA 1
ATOM 699 C C . ALA A 1 96 ? -9.246 6.547 11.544 1.00 73.94 96 ALA A C 1
ATOM 701 O O . ALA A 1 96 ? -9.791 6.978 12.550 1.00 73.94 96 ALA A O 1
ATOM 702 N N . VAL A 1 97 ? -9.144 5.234 11.300 1.00 76.25 97 VAL A N 1
ATOM 703 C CA . VAL A 1 97 ? -9.787 4.213 12.145 1.00 76.25 97 VAL A CA 1
ATOM 704 C C . VAL A 1 97 ? -9.292 4.269 13.592 1.00 76.25 97 VAL A C 1
ATOM 706 O O . VAL A 1 97 ? -10.081 4.097 14.515 1.00 76.25 97 VAL A O 1
ATOM 709 N N . ARG A 1 98 ? -7.999 4.531 13.817 1.00 78.44 98 ARG A N 1
ATOM 710 C CA . ARG A 1 98 ? -7.450 4.665 15.174 1.00 78.44 98 ARG A CA 1
ATOM 711 C C . ARG A 1 98 ? -7.917 5.940 15.875 1.00 78.44 98 ARG A C 1
ATOM 713 O O . ARG A 1 98 ? -8.111 5.922 17.087 1.00 78.44 98 ARG A O 1
ATOM 720 N N . ASN A 1 99 ? -8.040 7.043 15.141 1.00 82.88 99 ASN A N 1
ATOM 721 C CA . ASN A 1 99 ? -8.547 8.291 15.697 1.00 82.88 99 ASN A CA 1
ATOM 722 C C . ASN A 1 99 ? -10.023 8.150 16.085 1.00 82.88 99 ASN A C 1
ATOM 724 O O . ASN A 1 99 ? -10.370 8.439 17.225 1.00 82.88 99 ASN A O 1
ATOM 728 N N . ASP A 1 100 ? -10.835 7.597 15.183 1.00 77.62 100 ASP A N 1
ATOM 729 C CA . ASP A 1 100 ? -12.251 7.321 15.425 1.00 77.62 100 ASP A CA 1
ATOM 730 C C . ASP A 1 100 ? -12.423 6.391 16.637 1.00 77.62 100 ASP A C 1
ATOM 732 O O . ASP A 1 100 ? -13.221 6.667 17.526 1.00 77.62 100 ASP A O 1
ATOM 736 N N . PHE A 1 101 ? -11.627 5.316 16.729 1.00 81.31 101 PHE A N 1
ATOM 737 C CA . PHE A 1 101 ? -11.649 4.411 17.882 1.00 81.31 101 PHE A CA 1
ATOM 738 C C . PHE A 1 101 ? -11.387 5.140 19.205 1.00 81.31 101 PHE A C 1
ATOM 740 O O . PHE A 1 101 ? -12.123 4.937 20.167 1.00 81.31 101 PHE A O 1
ATOM 747 N N . ARG A 1 102 ? -10.363 6.000 19.267 1.00 83.56 102 ARG A N 1
ATOM 748 C CA . ARG A 1 102 ? -10.056 6.761 20.487 1.00 83.56 102 ARG A CA 1
ATOM 749 C C . ARG A 1 102 ? -11.193 7.691 20.881 1.00 83.56 102 ARG A C 1
ATOM 751 O O . ARG A 1 102 ? -11.577 7.689 22.043 1.00 83.56 102 ARG A O 1
ATOM 758 N N . GLU A 1 103 ? -11.740 8.431 19.923 1.00 83.00 103 GLU A N 1
ATOM 759 C CA . GLU A 1 103 ? -12.843 9.364 20.160 1.00 83.00 103 GLU A CA 1
ATOM 760 C C . GLU A 1 103 ? -14.091 8.636 20.684 1.00 83.00 103 GLU A C 1
ATOM 762 O O . GLU A 1 103 ? -14.666 9.033 21.698 1.00 83.00 103 GLU A O 1
ATOM 767 N N . PHE A 1 104 ? -14.462 7.510 20.064 1.00 79.50 104 PHE A N 1
ATOM 768 C CA . PHE A 1 104 ? -15.598 6.709 20.522 1.00 79.50 104 PHE A CA 1
ATOM 769 C C . PHE A 1 104 ? -15.361 6.059 21.887 1.00 79.50 104 PHE A C 1
ATOM 771 O O . PHE A 1 104 ? -16.295 5.988 22.683 1.00 79.50 104 PHE A O 1
ATOM 778 N N . MET A 1 105 ? -14.141 5.604 22.185 1.00 80.81 105 MET A N 1
ATOM 779 C CA . MET A 1 105 ? -13.812 5.018 23.488 1.00 80.81 105 MET A CA 1
ATOM 780 C C . MET A 1 105 ? -13.771 6.062 24.606 1.00 80.81 105 MET A C 1
ATOM 782 O O . MET A 1 105 ? -14.264 5.788 25.697 1.00 80.81 105 MET A O 1
ATOM 786 N N . GLU A 1 106 ? -13.221 7.252 24.354 1.00 82.19 106 GLU A N 1
ATOM 787 C CA . GLU 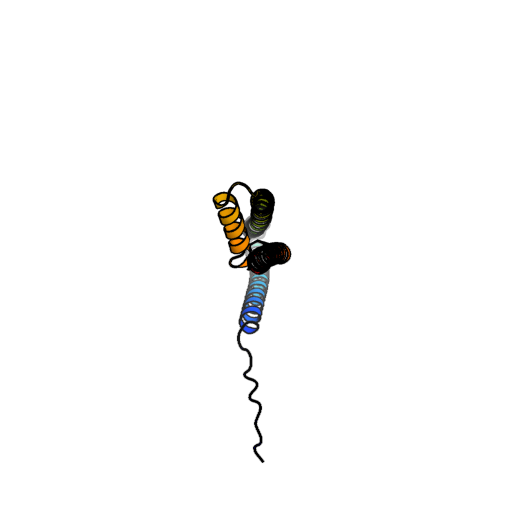A 1 106 ? -13.229 8.361 25.316 1.00 82.19 106 GLU A CA 1
ATOM 788 C C . GLU A 1 106 ? -14.665 8.786 25.636 1.00 82.19 106 GLU A C 1
ATOM 790 O O . GLU A 1 106 ? -15.047 8.832 26.808 1.00 82.19 106 GLU A O 1
ATOM 795 N N . TRP A 1 107 ? -15.489 8.979 24.602 1.00 84.00 107 TRP A N 1
ATOM 796 C CA . TRP A 1 107 ? -16.907 9.281 24.770 1.00 84.00 107 TRP A CA 1
ATOM 797 C C . TRP A 1 107 ? -17.653 8.159 25.505 1.00 84.00 107 TRP A C 1
ATOM 799 O O . TRP A 1 107 ? -18.437 8.427 26.417 1.00 84.00 107 TRP A O 1
ATOM 809 N N . ALA A 1 108 ? -17.412 6.892 25.154 1.00 76.94 108 ALA A N 1
ATOM 810 C CA . ALA A 1 108 ? -18.089 5.768 25.791 1.00 76.94 108 ALA A CA 1
ATOM 811 C C . ALA A 1 108 ? -17.730 5.656 27.279 1.00 76.94 108 ALA A C 1
ATOM 813 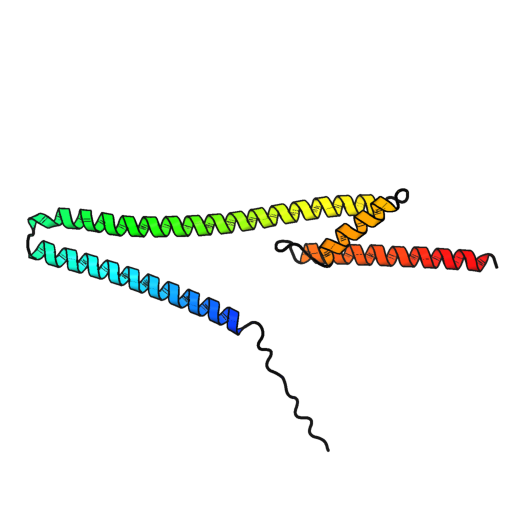O O . ALA A 1 108 ? -18.617 5.466 28.108 1.00 76.94 108 ALA A O 1
ATOM 814 N N . LEU A 1 109 ? -16.458 5.825 27.645 1.00 79.12 109 LEU A N 1
ATOM 815 C CA . LEU A 1 109 ? -16.021 5.797 29.043 1.00 79.12 109 LEU A CA 1
ATOM 816 C C . LEU A 1 109 ? -16.604 6.960 29.856 1.00 79.12 109 LEU A C 1
ATOM 818 O O . LEU A 1 109 ? -17.021 6.753 30.997 1.00 79.12 109 LEU A O 1
ATOM 822 N N . GLU A 1 110 ? -16.677 8.159 29.273 1.00 79.06 110 GLU A N 1
ATOM 823 C CA . GLU A 1 110 ? -17.297 9.317 29.921 1.00 79.06 110 GLU A CA 1
ATOM 824 C C . GLU A 1 110 ? -18.777 9.058 30.226 1.00 79.06 110 GLU A C 1
ATOM 826 O O . GLU A 1 110 ? -19.233 9.316 31.340 1.00 79.06 110 GLU A O 1
ATOM 831 N N . ASN A 1 111 ? -19.513 8.482 29.273 1.00 76.75 111 ASN A N 1
ATOM 832 C CA . ASN A 1 111 ? -20.940 8.210 29.429 1.00 76.75 111 ASN A CA 1
ATOM 833 C C . ASN A 1 111 ? -21.226 6.986 30.306 1.00 76.75 111 ASN A C 1
ATOM 835 O O . ASN A 1 111 ? -22.195 7.008 31.058 1.00 76.75 111 ASN A O 1
ATOM 839 N N . LEU A 1 112 ? -20.386 5.945 30.286 1.00 72.62 112 LEU A N 1
ATOM 840 C CA . LEU A 1 112 ? -20.527 4.770 31.161 1.00 72.62 112 LEU A CA 1
ATOM 841 C C . LEU A 1 112 ? -20.428 5.131 32.649 1.00 72.62 112 LEU A C 1
ATOM 843 O O . LEU A 1 112 ? -21.116 4.526 33.472 1.00 72.62 112 LEU A O 1
ATOM 847 N N . ASN A 1 113 ? -19.621 6.137 32.987 1.00 70.31 113 ASN A N 1
ATOM 848 C CA . ASN A 1 113 ? -19.460 6.617 34.358 1.00 70.31 113 ASN A CA 1
ATOM 849 C C . ASN A 1 113 ? -20.619 7.525 34.828 1.00 70.31 113 ASN A C 1
ATOM 851 O O . ASN A 1 113 ? -20.736 7.822 36.016 1.00 70.31 113 ASN A O 1
ATOM 855 N N . GLN A 1 114 ? -21.498 7.974 33.924 1.00 72.44 114 GLN A N 1
ATOM 856 C CA . GLN A 1 114 ? -22.630 8.831 34.278 1.00 72.44 114 GLN A CA 1
ATOM 857 C C . GLN A 1 114 ? -23.802 8.000 34.825 1.00 72.44 114 GLN A C 1
ATOM 859 O O . GLN A 1 114 ? -24.418 7.173 34.147 1.00 72.44 114 GLN A O 1
ATOM 864 N N . THR A 1 115 ? -24.140 8.222 36.095 1.00 61.72 115 THR A N 1
ATOM 865 C CA . THR A 1 115 ? -25.209 7.481 36.785 1.00 61.72 115 THR A CA 1
ATOM 866 C C . THR A 1 115 ? -26.617 7.884 36.342 1.00 61.72 115 THR A C 1
ATOM 868 O O . THR A 1 115 ? -27.529 7.057 36.424 1.00 61.72 115 THR A O 1
ATOM 871 N N . ASP A 1 116 ? -26.774 9.108 35.837 1.00 64.44 116 ASP A N 1
ATOM 872 C CA . ASP A 1 116 ? -28.078 9.765 35.693 1.00 64.44 116 ASP A CA 1
ATOM 873 C C . ASP A 1 116 ? -28.791 9.468 34.363 1.00 64.44 116 ASP A C 1
ATOM 875 O O . ASP A 1 116 ? -30.017 9.561 34.306 1.00 64.44 116 ASP A O 1
ATOM 879 N N . ASP A 1 117 ? -28.072 9.034 33.318 1.00 74.31 117 ASP A N 1
ATOM 880 C CA . ASP A 1 117 ? -28.668 8.704 32.016 1.00 74.31 117 ASP A CA 1
ATOM 881 C C . ASP A 1 117 ? -28.441 7.237 31.614 1.00 74.31 117 ASP A C 1
ATOM 883 O O . ASP A 1 117 ? -27.400 6.838 31.088 1.00 74.31 117 ASP A O 1
ATOM 887 N N . TYR A 1 118 ? -29.463 6.412 31.855 1.00 73.44 118 TYR A N 1
ATOM 888 C CA . TYR A 1 118 ? -29.457 4.992 31.503 1.00 73.44 118 TYR A CA 1
ATOM 889 C C . TYR A 1 118 ? -29.331 4.755 29.990 1.00 73.44 118 TYR A C 1
ATOM 891 O O . TYR A 1 118 ? -28.677 3.794 29.582 1.00 73.44 118 TYR A O 1
ATOM 899 N N . ALA A 1 119 ? -29.933 5.615 29.160 1.00 69.50 119 ALA A N 1
ATOM 900 C CA . ALA A 1 119 ? -29.900 5.447 27.711 1.00 69.50 119 ALA A CA 1
ATOM 901 C C . ALA A 1 119 ? -28.487 5.695 27.170 1.00 69.50 119 ALA A C 1
ATOM 903 O O . ALA A 1 119 ? -27.969 4.869 26.418 1.00 69.50 119 ALA A O 1
ATOM 904 N N . SER A 1 120 ? -27.831 6.769 27.616 1.00 68.25 120 SER A N 1
ATOM 905 C CA . SER A 1 120 ? -26.451 7.077 27.219 1.00 68.25 120 SER A CA 1
ATOM 906 C C . SER A 1 120 ? -25.457 6.004 27.663 1.00 68.25 120 SER A C 1
ATOM 908 O O . SER A 1 120 ? -24.581 5.634 26.882 1.00 68.25 120 SER A O 1
ATOM 910 N N . ARG A 1 121 ? -25.637 5.403 28.849 1.00 73.38 121 ARG A N 1
ATOM 911 C CA . ARG A 1 121 ? -24.829 4.243 29.267 1.00 73.38 121 ARG A CA 1
ATOM 912 C C . ARG A 1 121 ? -25.023 3.020 28.376 1.00 73.38 121 ARG A C 1
ATOM 914 O O . ARG A 1 121 ? -24.049 2.342 28.062 1.00 73.38 121 ARG A O 1
ATOM 921 N N . LEU A 1 122 ? -26.264 2.720 27.990 1.00 75.38 122 LEU A N 1
ATOM 922 C CA . LEU A 1 122 ? -26.563 1.570 27.134 1.00 75.38 122 LEU A CA 1
ATOM 923 C C . LEU A 1 122 ? -25.948 1.750 25.740 1.00 75.38 122 LEU A C 1
ATOM 925 O O . LEU A 1 122 ? -25.324 0.830 25.221 1.00 75.38 122 LEU A O 1
ATOM 929 N N . PHE A 1 123 ? -26.064 2.951 25.167 1.00 73.19 123 PHE A N 1
ATOM 930 C CA . PHE A 1 123 ? -25.423 3.284 23.894 1.00 73.19 123 PHE A CA 1
ATOM 931 C C . PHE A 1 123 ? -23.899 3.223 23.980 1.00 73.19 123 PHE A C 1
ATOM 933 O O . PHE A 1 123 ? -23.261 2.674 23.085 1.00 73.19 123 PHE A O 1
ATOM 940 N N . ALA A 1 124 ? -23.311 3.741 25.057 1.00 74.62 124 ALA A N 1
ATOM 941 C CA . ALA A 1 124 ? -21.876 3.657 25.279 1.00 74.62 124 ALA A CA 1
ATOM 942 C C . ALA A 1 124 ? -21.394 2.200 25.371 1.00 74.62 124 ALA A C 1
ATOM 944 O O . ALA A 1 124 ? -20.395 1.849 24.748 1.00 74.62 124 ALA A O 1
ATOM 945 N N . PHE A 1 125 ? -22.132 1.332 26.068 1.00 78.69 125 PHE A N 1
ATOM 946 C CA . PHE A 1 125 ? -21.814 -0.093 26.146 1.00 78.69 125 PHE A CA 1
ATOM 947 C C . PHE A 1 125 ? -21.891 -0.790 24.779 1.00 78.69 125 PHE A C 1
ATOM 949 O O . PHE A 1 125 ? -20.960 -1.499 24.405 1.00 78.69 125 PHE A O 1
ATOM 956 N N . GLU A 1 126 ? -22.949 -0.537 24.004 1.00 75.56 126 GLU A N 1
ATOM 957 C CA . GLU A 1 126 ? -23.129 -1.109 22.661 1.00 75.56 126 GLU A CA 1
ATOM 958 C C . GLU A 1 126 ? -21.992 -0.702 21.709 1.00 75.56 126 GLU A C 1
ATOM 960 O O . GLU A 1 126 ? -21.477 -1.521 20.947 1.00 75.56 126 GLU A O 1
ATOM 965 N N . VAL A 1 127 ? -21.555 0.561 21.769 1.00 80.00 127 VAL A N 1
ATOM 966 C CA . VAL A 1 127 ? -20.441 1.063 20.951 1.00 80.00 127 VAL A CA 1
ATOM 967 C C . VAL A 1 127 ? -19.152 0.302 21.262 1.00 80.00 127 VAL A C 1
ATOM 969 O O . VAL A 1 127 ? -18.491 -0.170 20.336 1.00 80.00 127 VAL A O 1
ATOM 972 N N . VAL A 1 128 ? -18.813 0.122 22.542 1.00 80.44 128 VAL A N 1
ATOM 973 C CA . VAL A 1 128 ? -17.620 -0.642 22.950 1.00 80.44 128 VAL A CA 1
ATOM 974 C C . VAL A 1 128 ? -17.754 -2.113 22.543 1.00 80.44 12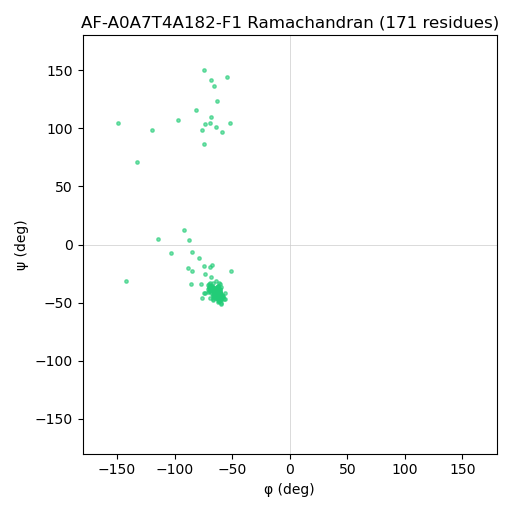8 VAL A C 1
ATOM 976 O O . VAL A 1 128 ? -16.818 -2.691 21.989 1.00 80.44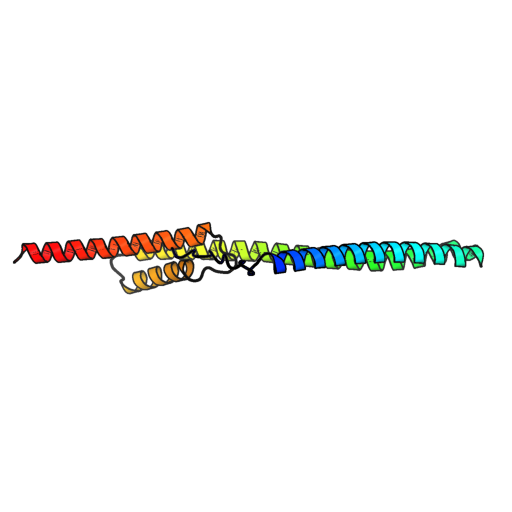 128 VAL A O 1
ATOM 979 N N . GLN A 1 129 ? -18.932 -2.709 22.743 1.00 79.38 129 GLN A N 1
ATOM 980 C CA . GLN A 1 129 ? -19.202 -4.100 22.387 1.00 79.38 129 GLN A CA 1
ATOM 981 C C . GLN A 1 129 ? -19.063 -4.348 20.879 1.00 79.38 129 GLN A C 1
ATOM 983 O O . GLN A 1 129 ? -18.542 -5.386 20.465 1.00 79.38 129 GLN A O 1
ATOM 988 N N . ARG A 1 130 ? -19.451 -3.380 20.046 1.00 80.06 130 ARG A N 1
ATOM 989 C CA . ARG A 1 130 ? -19.250 -3.443 18.597 1.00 80.06 130 ARG A CA 1
ATOM 990 C C . ARG A 1 130 ? -17.770 -3.473 18.220 1.00 80.06 130 ARG A C 1
ATOM 992 O O . ARG A 1 130 ? -17.397 -4.264 17.362 1.00 80.06 130 ARG A O 1
ATOM 999 N N . PHE A 1 131 ? -16.925 -2.669 18.866 1.00 77.00 131 PHE A N 1
ATOM 1000 C CA . PHE A 1 131 ? -15.477 -2.694 18.621 1.00 77.00 131 PHE A CA 1
ATOM 1001 C C . PHE A 1 131 ? -14.800 -3.981 19.113 1.00 77.00 131 PHE A C 1
ATOM 1003 O O . PHE A 1 131 ? -13.791 -4.380 18.531 1.00 77.00 131 PHE A O 1
ATOM 1010 N N . ALA A 1 132 ? -15.350 -4.632 20.142 1.00 74.88 132 ALA A N 1
ATOM 1011 C CA . ALA A 1 132 ? -14.859 -5.916 20.642 1.00 74.88 132 ALA A C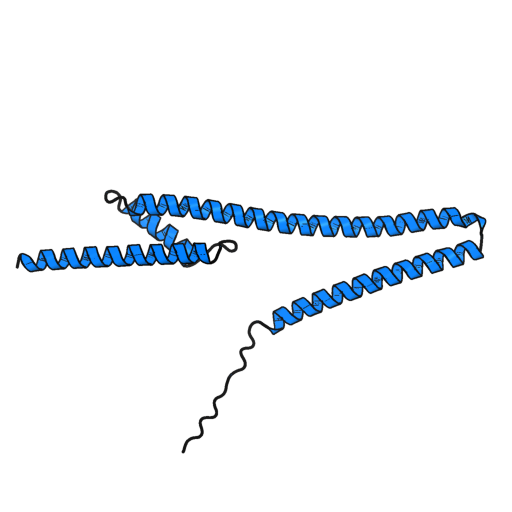A 1
ATOM 1012 C C . ALA A 1 132 ? -15.266 -7.097 19.737 1.00 74.88 132 ALA A C 1
ATOM 1014 O O . ALA A 1 132 ? -14.428 -7.923 19.384 1.00 74.88 132 ALA A O 1
ATOM 1015 N N . ASN A 1 133 ? -16.537 -7.160 19.322 1.00 77.56 133 ASN A N 1
ATOM 1016 C CA . ASN A 1 133 ? -17.085 -8.298 18.572 1.00 77.56 133 ASN A CA 1
ATOM 1017 C C . ASN A 1 133 ? -16.873 -8.209 17.052 1.00 77.56 133 ASN A C 1
ATOM 1019 O O . ASN A 1 133 ? -16.700 -9.238 16.401 1.00 77.56 133 ASN A O 1
ATOM 1023 N N . ASP A 1 134 ? -16.907 -7.002 16.479 1.00 79.38 134 ASP A N 1
ATOM 1024 C CA . ASP A 1 134 ? -16.737 -6.759 15.040 1.00 79.38 134 ASP A CA 1
ATOM 1025 C C . ASP A 1 134 ? -15.741 -5.607 14.796 1.00 79.38 134 ASP A C 1
ATOM 1027 O O . ASP A 1 134 ? -16.124 -4.491 14.416 1.00 79.38 134 ASP A O 1
ATOM 1031 N N . PRO A 1 135 ? -14.438 -5.835 15.063 1.00 75.12 135 PRO A N 1
ATOM 1032 C CA . PRO A 1 135 ? -13.430 -4.794 14.952 1.00 75.12 135 PRO A CA 1
ATOM 1033 C C . PRO A 1 135 ? -13.257 -4.340 13.490 1.00 75.12 135 PRO A C 1
ATOM 1035 O O . PRO A 1 135 ? -13.130 -5.166 12.579 1.00 75.12 135 PRO A O 1
ATOM 1038 N N . PRO A 1 136 ? -13.162 -3.022 13.229 1.00 76.75 136 PRO A N 1
ATOM 1039 C CA . PRO A 1 136 ? -12.889 -2.497 11.898 1.00 76.75 136 PRO A CA 1
ATOM 1040 C C . PRO A 1 136 ? -11.617 -3.097 11.286 1.00 76.75 136 PRO A C 1
ATOM 1042 O O . PRO A 1 136 ? -10.598 -3.255 11.951 1.00 76.75 136 PRO A O 1
ATOM 1045 N N . LYS A 1 137 ? -11.626 -3.327 9.967 1.00 70.38 137 LYS A N 1
ATOM 1046 C CA . LYS A 1 137 ? -10.560 -4.014 9.200 1.00 70.38 137 LYS A CA 1
ATOM 1047 C C . LYS A 1 137 ? -9.124 -3.491 9.408 1.00 70.38 137 LYS A C 1
ATOM 1049 O O . LYS A 1 137 ? -8.168 -4.208 9.109 1.00 70.38 137 LYS A O 1
ATOM 1054 N N . PHE A 1 138 ? -8.955 -2.243 9.845 1.00 74.75 138 PHE A N 1
ATOM 1055 C CA . PHE A 1 138 ? -7.650 -1.610 10.076 1.00 74.75 138 PHE A CA 1
ATOM 1056 C C . PHE A 1 138 ? -7.372 -1.271 11.548 1.00 74.75 138 PHE A C 1
ATOM 1058 O O . PHE A 1 138 ? -6.335 -0.664 11.821 1.00 74.75 138 PHE A O 1
ATOM 1065 N N . LEU A 1 139 ? -8.264 -1.650 12.470 1.00 76.56 139 LEU A N 1
ATOM 1066 C CA . LEU A 1 139 ? -8.053 -1.477 13.902 1.00 76.56 139 LEU A CA 1
ATOM 1067 C C . LEU A 1 139 ? -6.931 -2.412 14.372 1.00 76.56 139 LEU A C 1
ATOM 1069 O O . LEU A 1 139 ? -6.786 -3.529 13.868 1.00 76.56 139 LEU A O 1
ATOM 1073 N N . ASP A 1 140 ? -6.088 -1.931 15.283 1.00 78.50 140 ASP A N 1
ATOM 1074 C CA . ASP A 1 140 ? -5.008 -2.752 15.820 1.00 78.50 140 ASP A CA 1
ATOM 1075 C C . ASP A 1 140 ? -5.554 -3.791 16.804 1.00 78.50 140 ASP A C 1
ATOM 1077 O O . ASP A 1 140 ? -6.532 -3.538 17.504 1.00 78.50 140 ASP A O 1
ATOM 1081 N N . LYS A 1 141 ? -4.894 -4.951 16.906 1.00 77.56 141 LYS A N 1
ATOM 1082 C CA . LYS A 1 141 ? -5.341 -6.020 17.822 1.00 77.56 141 LYS A CA 1
ATOM 1083 C C . LYS A 1 141 ? -5.349 -5.566 19.282 1.00 77.56 141 LYS A C 1
ATOM 1085 O O . LYS A 1 141 ? -6.209 -5.957 20.059 1.00 77.56 141 LYS A O 1
ATOM 1090 N N . TRP A 1 142 ? -4.397 -4.710 19.641 1.00 78.25 142 TRP A N 1
ATOM 1091 C CA . TRP A 1 142 ? -4.314 -4.146 20.984 1.00 78.25 142 TRP A CA 1
ATOM 1092 C C . TRP A 1 142 ? -5.519 -3.252 21.317 1.00 78.25 142 TRP A C 1
ATOM 1094 O O . TRP A 1 142 ? -6.007 -3.286 22.445 1.00 78.25 142 TRP A O 1
ATOM 1104 N N . ASP A 1 143 ? -6.016 -2.491 20.336 1.00 79.38 143 ASP A N 1
ATOM 1105 C CA . ASP A 1 143 ? -7.183 -1.619 20.496 1.00 79.38 143 ASP A CA 1
ATOM 1106 C C . ASP A 1 143 ? -8.471 -2.456 20.638 1.00 79.38 143 ASP A C 1
ATOM 1108 O O . ASP A 1 143 ? -9.294 -2.175 21.507 1.00 79.38 143 ASP A O 1
ATOM 1112 N N . SER A 1 144 ? -8.625 -3.546 19.872 1.00 77.94 144 SER A N 1
ATOM 1113 C CA . SER A 1 144 ? -9.766 -4.463 20.046 1.00 77.94 144 SER A CA 1
ATOM 1114 C C . SER A 1 144 ? -9.743 -5.181 21.400 1.00 77.94 144 SER A C 1
ATOM 1116 O O . SER A 1 144 ? -10.770 -5.263 22.068 1.00 77.94 144 SER A O 1
ATOM 1118 N N . GLU A 1 145 ? -8.569 -5.630 21.857 1.00 82.50 145 GLU A N 1
ATOM 1119 C CA . GLU A 1 145 ? -8.408 -6.217 23.197 1.00 82.50 145 GLU A CA 1
ATOM 1120 C C . GLU A 1 145 ? -8.695 -5.200 24.312 1.00 82.50 145 GLU A C 1
ATOM 1122 O O . GLU A 1 145 ? -9.136 -5.559 25.403 1.00 82.50 145 GLU A O 1
ATOM 1127 N N . LEU A 1 146 ? -8.410 -3.914 24.081 1.00 80.94 146 LEU A N 1
ATOM 1128 C CA . LEU A 1 146 ? -8.760 -2.864 25.031 1.00 80.94 146 LEU A CA 1
ATOM 1129 C C . LEU A 1 146 ? -10.280 -2.719 25.151 1.00 80.94 146 LEU A C 1
ATOM 1131 O O . LEU A 1 146 ? -10.774 -2.609 26.270 1.00 80.94 146 LEU A O 1
ATOM 1135 N N . ALA A 1 147 ? -11.007 -2.755 24.032 1.00 78.19 147 ALA A N 1
ATOM 1136 C CA . ALA A 1 147 ? -12.467 -2.721 24.043 1.00 78.19 147 ALA A CA 1
ATOM 1137 C C . ALA A 1 147 ? -13.057 -3.935 24.782 1.00 78.19 147 ALA A C 1
ATOM 1139 O O . ALA A 1 147 ? -13.919 -3.757 25.638 1.00 78.19 147 ALA A O 1
ATOM 1140 N N . GLU A 1 148 ? -12.540 -5.141 24.533 1.00 81.62 148 GLU A N 1
ATOM 1141 C CA . GLU A 1 148 ? -12.945 -6.369 25.237 1.00 81.62 148 GLU A CA 1
ATOM 1142 C C . GLU A 1 148 ? -12.761 -6.242 26.758 1.00 81.62 148 GLU A C 1
ATOM 1144 O O . GLU A 1 148 ? -13.701 -6.454 27.522 1.00 81.62 148 GLU A O 1
ATOM 1149 N N . ARG A 1 149 ? -11.597 -5.750 27.207 1.00 83.00 149 ARG A N 1
ATOM 1150 C CA . ARG A 1 149 ? -11.344 -5.497 28.637 1.00 83.00 149 ARG A CA 1
ATOM 1151 C C . ARG A 1 149 ? -12.327 -4.500 29.254 1.00 83.00 149 ARG A C 1
ATOM 1153 O O . ARG A 1 149 ? -12.686 -4.645 30.419 1.00 83.00 149 ARG A O 1
ATOM 1160 N N . VAL A 1 150 ? -12.743 -3.474 28.511 1.00 80.56 150 VAL A N 1
ATOM 1161 C CA . VAL A 1 150 ? -13.729 -2.497 29.002 1.00 80.56 150 VAL A CA 1
ATOM 1162 C C . VAL A 1 150 ? -15.111 -3.140 29.132 1.00 80.56 150 VAL A C 1
ATOM 1164 O O . VAL A 1 150 ? -15.785 -2.901 30.132 1.00 80.56 150 VAL A O 1
ATOM 1167 N N . VAL A 1 151 ? -15.515 -3.995 28.186 1.00 80.69 151 VAL A N 1
ATOM 1168 C CA . VAL A 1 151 ? -16.769 -4.764 28.282 1.00 80.69 151 VAL A CA 1
ATOM 1169 C C . VAL A 1 151 ? -16.766 -5.656 29.524 1.00 80.69 151 VAL A C 1
ATOM 1171 O O . VAL A 1 151 ? -17.726 -5.613 30.295 1.00 80.69 151 VAL A O 1
ATOM 1174 N N . ASP A 1 152 ? -15.680 -6.395 29.758 1.00 84.31 152 ASP A N 1
ATOM 1175 C CA . ASP A 1 152 ? -15.546 -7.286 30.916 1.00 84.31 152 ASP A CA 1
ATOM 1176 C C . ASP A 1 152 ? -15.639 -6.528 32.247 1.00 84.31 152 ASP A C 1
ATOM 1178 O O . ASP A 1 152 ? -16.313 -6.968 33.181 1.00 84.31 152 ASP A O 1
ATOM 1182 N N . LEU A 1 153 ? -15.003 -5.355 32.334 1.00 81.50 153 LEU A N 1
ATOM 1183 C CA . LEU A 1 153 ? -15.047 -4.510 33.530 1.00 81.50 153 LEU A CA 1
ATOM 1184 C C . LEU A 1 153 ? -16.459 -3.980 33.811 1.00 81.50 153 LEU A C 1
ATOM 1186 O O . LEU A 1 153 ? -16.908 -4.012 34.958 1.00 81.50 153 LEU A O 1
ATOM 1190 N N . VAL A 1 154 ? -17.175 -3.529 32.778 1.00 78.12 154 VAL A N 1
ATOM 1191 C CA . VAL A 1 154 ? -18.556 -3.039 32.924 1.00 78.12 154 VAL A CA 1
ATOM 1192 C C . VAL A 1 154 ? -19.505 -4.180 33.302 1.00 78.12 154 VAL A C 1
ATOM 1194 O O . VAL A 1 154 ? -20.383 -4.000 34.152 1.00 78.12 154 VAL A O 1
ATOM 1197 N N . ALA A 1 155 ? -19.315 -5.370 32.725 1.00 78.44 155 ALA A N 1
ATOM 1198 C CA . ALA A 1 155 ? -20.081 -6.559 33.081 1.00 78.44 155 ALA A CA 1
ATOM 1199 C C . ALA A 1 155 ? -19.869 -6.931 34.559 1.00 78.44 155 ALA A C 1
ATOM 1201 O O . ALA A 1 155 ? -20.850 -7.071 35.295 1.00 78.44 155 ALA A O 1
ATOM 1202 N N . ALA A 1 156 ? -18.616 -6.977 35.021 1.00 78.81 156 ALA A N 1
ATOM 1203 C CA . ALA A 1 156 ? -18.280 -7.256 36.416 1.00 78.81 156 ALA A CA 1
ATOM 1204 C C . ALA A 1 156 ? -18.887 -6.227 37.390 1.00 78.81 156 ALA A C 1
ATOM 1206 O O . ALA A 1 156 ? -19.454 -6.602 38.419 1.00 78.81 156 ALA A O 1
ATOM 1207 N N . GLU A 1 157 ? -18.849 -4.932 37.057 1.00 75.50 157 GLU A N 1
ATOM 1208 C CA . GLU A 1 157 ? -19.457 -3.884 37.890 1.00 75.50 157 GLU A CA 1
ATOM 1209 C C . GLU A 1 157 ? -20.984 -4.049 38.003 1.00 75.50 157 GLU A C 1
ATOM 1211 O O . GLU A 1 157 ? -21.574 -3.841 39.071 1.00 75.50 157 GLU A O 1
ATOM 1216 N N . SER A 1 158 ? -21.641 -4.442 36.908 1.00 69.50 158 SER A N 1
ATOM 1217 C CA . SER A 1 158 ? -23.088 -4.669 36.890 1.00 69.50 158 SER A CA 1
ATOM 1218 C C . SER A 1 158 ? -23.505 -5.844 37.786 1.00 69.50 158 SER A C 1
ATOM 1220 O O . SER A 1 158 ? -24.508 -5.751 38.504 1.00 69.50 158 SER A O 1
ATOM 1222 N N . GLU A 1 159 ? -22.705 -6.914 37.821 1.00 72.31 159 GLU A N 1
ATOM 1223 C CA . GLU A 1 159 ? -22.930 -8.071 38.688 1.00 72.31 159 GLU A CA 1
ATOM 1224 C C . GLU A 1 159 ? -22.720 -7.728 40.169 1.00 72.31 159 GLU A C 1
ATOM 1226 O O . GLU A 1 159 ? -23.522 -8.127 41.019 1.00 72.31 159 GLU A O 1
ATOM 1231 N N . ASP A 1 160 ? -21.703 -6.925 40.485 1.00 70.94 160 ASP A N 1
ATOM 1232 C CA . ASP A 1 160 ? -21.425 -6.472 41.851 1.00 70.94 160 ASP A CA 1
ATOM 1233 C C . ASP A 1 160 ? -22.523 -5.551 42.404 1.00 70.94 160 ASP A C 1
ATOM 1235 O O . ASP A 1 160 ? -22.924 -5.680 43.569 1.00 70.94 160 ASP A O 1
ATOM 1239 N N . LYS A 1 161 ? -23.072 -4.646 41.579 1.00 64.69 161 LYS A N 1
ATOM 1240 C CA . LYS A 1 161 ? -24.233 -3.820 41.967 1.00 64.69 161 LYS A CA 1
ATOM 1241 C C . LYS A 1 161 ? -25.463 -4.682 42.247 1.00 64.69 161 LYS A C 1
ATOM 1243 O O . LYS A 1 161 ? -26.161 -4.441 43.234 1.00 64.69 161 LYS A O 1
ATOM 1248 N N . LYS A 1 162 ? -25.697 -5.715 41.433 1.00 68.38 162 LYS A N 1
ATOM 1249 C CA . LYS A 1 162 ? -26.805 -6.659 41.623 1.00 68.38 162 LYS A CA 1
ATOM 1250 C C . LYS A 1 162 ? -26.661 -7.446 42.931 1.00 68.38 162 LYS A C 1
ATOM 1252 O O . LYS A 1 162 ? -27.594 -7.478 43.727 1.00 68.38 162 LYS A O 1
ATOM 1257 N N . ARG A 1 163 ? -25.463 -7.967 43.230 1.00 65.25 163 ARG A N 1
ATOM 1258 C CA . ARG A 1 163 ? -25.175 -8.670 44.497 1.00 65.25 163 ARG A CA 1
ATOM 1259 C C . ARG A 1 163 ? -25.376 -7.794 45.735 1.00 65.25 163 ARG A C 1
ATOM 1261 O O . ARG A 1 163 ? -25.915 -8.265 46.735 1.00 65.25 163 ARG A O 1
ATOM 1268 N N . LYS A 1 164 ? -24.964 -6.522 45.691 1.00 66.81 164 LYS A N 1
ATOM 1269 C CA . LYS A 1 164 ? -25.176 -5.573 46.803 1.00 66.81 164 LYS A CA 1
ATOM 1270 C C . LYS A 1 164 ? -26.651 -5.218 47.006 1.00 66.81 164 LYS A C 1
ATOM 1272 O O . LYS A 1 164 ? -27.068 -5.049 48.149 1.00 66.81 164 LYS A O 1
ATOM 1277 N N . SER A 1 165 ? -27.427 -5.127 45.926 1.00 65.88 165 SER A N 1
ATOM 1278 C CA . SER A 1 165 ? -28.881 -4.927 45.980 1.00 65.88 165 SER A CA 1
ATOM 1279 C C . SER A 1 165 ? -29.601 -6.118 46.623 1.00 65.88 165 SER A C 1
ATOM 1281 O O . SER A 1 165 ? -30.443 -5.934 47.496 1.00 65.88 165 SER A O 1
ATOM 1283 N N . ASP A 1 166 ? -29.249 -7.346 46.241 1.00 65.38 166 ASP A N 1
ATOM 1284 C CA . ASP A 1 166 ? -29.898 -8.550 46.781 1.00 65.38 166 ASP A CA 1
ATOM 1285 C C . ASP A 1 166 ? -29.533 -8.784 48.261 1.00 65.38 166 ASP A C 1
ATOM 1287 O O . ASP A 1 166 ? -30.381 -9.152 49.076 1.00 65.38 166 ASP A O 1
ATOM 1291 N N . SER A 1 167 ? -28.283 -8.488 48.635 1.00 62.12 167 SER A N 1
ATOM 1292 C CA . SER A 1 167 ? -27.807 -8.499 50.025 1.00 62.12 167 SER A CA 1
ATOM 1293 C C . SER A 1 167 ? -28.556 -7.494 50.905 1.00 62.12 167 SER A C 1
ATOM 1295 O O . SER A 1 167 ? -29.019 -7.854 51.991 1.00 62.12 167 SER A O 1
ATOM 1297 N N . SER A 1 168 ? -28.744 -6.257 50.431 1.00 60.69 168 SER A N 1
ATOM 1298 C CA . SER A 1 168 ? -29.451 -5.231 51.200 1.00 60.69 168 SER A CA 1
ATOM 1299 C C . SER A 1 168 ? -30.931 -5.566 51.391 1.00 60.69 168 SER A C 1
ATOM 1301 O O . SER A 1 168 ? -31.458 -5.299 52.462 1.00 60.69 168 SER A O 1
ATOM 1303 N N . LEU A 1 169 ? -31.585 -6.223 50.429 1.00 57.84 169 LEU A N 1
ATOM 1304 C CA . LEU A 1 169 ? -32.967 -6.701 50.570 1.00 57.84 169 LEU A CA 1
ATOM 1305 C C . LEU A 1 169 ? -33.103 -7.868 51.563 1.00 57.84 169 LEU A C 1
ATOM 1307 O O . LEU A 1 169 ? -34.095 -7.941 52.284 1.00 57.84 169 LEU A O 1
ATOM 1311 N N . SER A 1 170 ? -32.101 -8.749 51.648 1.00 59.25 170 SER A N 1
ATOM 1312 C CA . SER A 1 170 ? -32.102 -9.891 52.578 1.00 59.25 170 SER A CA 1
ATOM 1313 C C . SER A 1 170 ? -31.844 -9.525 54.047 1.00 59.25 170 SER A C 1
ATOM 1315 O O . SER A 1 170 ? -32.162 -10.313 54.927 1.00 59.25 170 SER A O 1
ATOM 1317 N N . GLY A 1 171 ? -31.290 -8.338 54.324 1.00 54.28 171 GLY A N 1
ATOM 1318 C CA . GLY A 1 171 ? -31.055 -7.845 55.688 1.00 54.28 171 GLY A CA 1
ATOM 1319 C C . GLY A 1 171 ? -32.258 -7.153 56.344 1.00 54.28 171 GLY A C 1
ATOM 1320 O O . GLY A 1 171 ? -32.179 -6.797 57.517 1.00 54.28 171 GLY A O 1
ATOM 1321 N N . TRP A 1 172 ? -33.346 -6.932 55.596 1.00 53.28 172 TRP A N 1
ATOM 1322 C CA . TRP A 1 172 ? -34.589 -6.314 56.085 1.00 53.28 172 TRP A CA 1
ATOM 1323 C C . TRP A 1 172 ? -35.729 -7.320 56.339 1.00 53.28 172 TRP A C 1
ATOM 1325 O O . TRP A 1 172 ? -36.769 -6.914 56.861 1.00 53.28 172 TRP A O 1
ATOM 1335 N N . LEU A 1 173 ? -35.549 -8.595 55.969 1.00 46.50 173 LEU A N 1
ATOM 1336 C CA . LEU A 1 173 ? -36.461 -9.714 56.257 1.00 46.50 173 LEU A CA 1
ATOM 1337 C C . LEU A 1 173 ? -35.964 -10.513 57.465 1.00 46.50 173 LEU A C 1
ATOM 1339 O O . LEU A 1 173 ? -36.830 -10.940 58.261 1.00 46.50 173 LEU A O 1
#

Solvent-accessible surface area (backbone atoms only — not comparable to full-atom values): 9628 Å² total; per-residue (Å²): 138,81,85,78,77,83,77,79,73,78,84,81,84,58,67,62,63,52,50,50,52,52,50,52,53,51,50,51,52,52,52,50,51,50,49,52,51,50,49,53,52,51,53,51,53,50,47,51,56,48,34,72,74,40,64,87,48,47,66,59,49,53,52,56,50,49,51,56,51,49,54,52,51,50,53,53,51,53,52,50,51,51,52,52,51,55,51,52,51,51,51,52,51,30,51,50,46,50,51,52,51,51,55,53,49,53,53,22,55,59,32,55,72,42,85,86,44,67,66,54,25,51,53,23,50,52,55,39,46,42,38,41,77,61,55,58,97,56,54,52,71,68,59,31,52,49,28,41,53,52,50,53,52,54,51,52,52,53,52,53,53,51,53,53,51,55,51,59,59,63,74,77,112

Radius of gyration: 32.8 Å; Cα contacts (8 Å, |Δi|>4): 63; chains: 1; bounding box: 63×63×100 Å

Sequence (173 aa):
MSDEADGEEPNPGGGWLFNAVLTLLSLVVVLLILAILGLLIALIVRALTVVIADPALAFTVIGDNATAIGAWAAAFVGLFTVIVLARTNRTRAKEAVRNDFREFMEWALENLNQTDDYASRLFAFEVVQRFANDPPKFLDKWDSELAERVVDLVAAESEDKKRKSDSSLSGWL

pLDDT: mean 74.35, std 10.54, range [41.44, 90.75]

Organism: NCBI:txid33889

Foldseek 3Di:
DDPPDPPPDPPPDPDVVVVVVVVVVVVVVVVVVVVVVVLVVVLVVVLVVVCVVPVVCNVVSVVVSVVVVVVVVVVVVVVVVVVVVVVVVLVVVLVVLVVVLVVLLVQLVVQCPDPPDPVSVVVSLVSLVCCQPPNPPNYDPVSNVVSVVVNVVSVVVVVVVVVVVVVVVVVVD

Mean predicted aligned error: 16.47 Å

Secondary structure (DSSP, 8-state):
------------SSHHHHHHHHHHHHHHHHHHHHHHHHHHHHHHHHHHHHHHH-GGGHHHHHHHHHHHHHHHHHHHHHHHHHHHHHHHHHHHHHHHHHHHHHHHHHHHHHHHT-SS-HHHHHHHHHHHHHHHHS--TT--HHHHHHHHHHHHHHHHHHHHHHHHHHHHHHT--